Protein AF-A0A355AVS1-F1 (afdb_monomer)

Mean predicted aligned error: 3.05 Å

Nearest PDB structures (foldseek):
  1twz-assembly2_B  TM=4.446E-01  e=2.478E+00  Bacillus anthracis str. A2012
  4d9p-assembly2_B  TM=4.541E-01  e=4.414E+00  Bacillus anthracis str. A2012
  4nir-assembly2_B  TM=4.285E-01  e=3.882E+00  Bacillus anthracis

Foldseek 3Di:
DFEEEDWADDDDPVDPRHDHPVVRLVRLLVRLVVPGQEYEYAFADADPVQRFDGHPSNLVSNQDQHEHEYEYEPGEDEPPQWDDRHNYIYGYPNYDPD

Structure (mmCIF, N/CA/C/O backbone):
data_AF-A0A355AVS1-F1
#
_entry.id   AF-A0A355AVS1-F1
#
loop_
_atom_site.group_PDB
_atom_site.id
_atom_site.type_symbol
_atom_site.label_atom_id
_atom_site.label_alt_id
_atom_site.label_comp_id
_atom_site.label_asym_id
_atom_site.label_entity_id
_atom_site.label_seq_id
_atom_site.pdbx_PDB_ins_code
_atom_site.Cartn_x
_atom_site.Cartn_y
_atom_site.Cartn_z
_atom_site.occupancy
_atom_site.B_iso_or_equiv
_atom_site.auth_seq_id
_atom_site.auth_comp_id
_atom_site.auth_asym_id
_atom_site.auth_atom_id
_atom_site.pdbx_PDB_model_num
ATOM 1 N N . MET A 1 1 ? -18.440 0.905 6.736 1.00 85.88 1 MET A N 1
ATOM 2 C CA . MET A 1 1 ? -17.659 0.917 5.491 1.00 85.88 1 MET A CA 1
ATOM 3 C C . MET A 1 1 ? -16.937 2.247 5.360 1.00 85.88 1 MET A C 1
ATOM 5 O O . MET A 1 1 ? -17.546 3.244 4.985 1.00 85.88 1 MET A O 1
ATOM 9 N N . ALA A 1 2 ? -15.662 2.250 5.721 1.00 96.62 2 ALA A N 1
ATOM 10 C CA . ALA A 1 2 ? -14.705 3.333 5.608 1.00 96.62 2 ALA A CA 1
ATOM 11 C C . ALA A 1 2 ? -13.739 3.032 4.455 1.00 96.62 2 ALA A C 1
ATOM 13 O O . ALA A 1 2 ? -13.232 1.917 4.337 1.00 96.62 2 ALA A O 1
ATOM 14 N N . VAL A 1 3 ? -13.499 4.028 3.602 1.00 97.75 3 VAL A N 1
ATOM 15 C CA . VAL A 1 3 ? -12.591 3.913 2.455 1.00 97.75 3 VAL A CA 1
ATOM 16 C C . VAL A 1 3 ? -11.472 4.931 2.613 1.00 97.75 3 VAL A C 1
ATOM 18 O O . VAL A 1 3 ? -11.740 6.118 2.797 1.00 97.75 3 VAL A O 1
ATOM 21 N N . GLY A 1 4 ? -10.230 4.461 2.554 1.00 97.44 4 GLY A N 1
ATOM 22 C CA . GLY A 1 4 ? -9.017 5.272 2.615 1.00 97.44 4 GLY A CA 1
ATOM 23 C C . GLY A 1 4 ? -8.156 5.080 1.371 1.00 97.44 4 GLY A C 1
ATOM 24 O O . GLY A 1 4 ? -8.421 4.216 0.538 1.00 97.44 4 GLY A O 1
ATOM 25 N N . GLY A 1 5 ? -7.110 5.886 1.220 1.00 97.19 5 GLY A N 1
ATOM 26 C CA . GLY A 1 5 ? -6.175 5.693 0.120 1.00 97.19 5 GLY A CA 1
ATOM 27 C C . GLY A 1 5 ? -5.088 6.749 0.031 1.00 97.19 5 GLY A C 1
ATOM 28 O O . GLY A 1 5 ? -5.181 7.823 0.627 1.00 97.19 5 GLY A O 1
ATOM 29 N N . VAL A 1 6 ? -4.063 6.431 -0.752 1.00 97.81 6 VAL A N 1
ATOM 30 C CA . VAL A 1 6 ? -2.938 7.319 -1.051 1.00 97.81 6 VAL A CA 1
ATOM 31 C C . VAL A 1 6 ? -2.874 7.521 -2.556 1.00 97.81 6 VAL A C 1
ATOM 33 O O . VAL A 1 6 ? -2.847 6.567 -3.331 1.00 97.81 6 VAL A O 1
ATOM 36 N N . SER A 1 7 ? -2.855 8.785 -2.978 1.00 95.19 7 SER A N 1
ATOM 37 C CA . SER A 1 7 ? -2.698 9.141 -4.385 1.00 95.19 7 SER A CA 1
ATOM 38 C C . SER A 1 7 ? -1.230 9.162 -4.812 1.00 95.19 7 SER A C 1
ATOM 40 O O . SER A 1 7 ? -0.351 9.571 -4.047 1.00 95.19 7 SER A O 1
ATOM 42 N N . GLY A 1 8 ? -0.998 8.839 -6.083 1.00 95.31 8 GLY A N 1
ATOM 43 C CA . GLY A 1 8 ? 0.318 8.895 -6.710 1.00 95.31 8 GLY A CA 1
ATOM 44 C C . GLY A 1 8 ? 1.167 7.648 -6.479 1.00 95.31 8 GLY A C 1
ATOM 45 O O . GLY A 1 8 ? 0.681 6.627 -5.996 1.00 95.31 8 GLY A O 1
ATOM 46 N N . VAL A 1 9 ? 2.431 7.745 -6.880 1.00 96.75 9 VAL A N 1
ATOM 47 C CA . VAL A 1 9 ? 3.449 6.687 -6.787 1.00 96.75 9 VAL A CA 1
ATOM 48 C C . VAL A 1 9 ? 4.761 7.248 -6.262 1.00 96.75 9 VAL A C 1
ATOM 50 O O . VAL A 1 9 ? 4.948 8.468 -6.229 1.00 96.75 9 VAL A O 1
ATOM 53 N N . VAL A 1 10 ? 5.688 6.369 -5.899 1.00 97.50 10 VAL A N 1
ATOM 54 C CA . VAL A 1 10 ? 7.066 6.761 -5.605 1.00 97.50 10 VAL A CA 1
ATOM 55 C C . VAL A 1 10 ? 7.757 7.207 -6.896 1.00 97.50 10 VAL A C 1
ATOM 57 O O . VAL A 1 10 ? 7.627 6.577 -7.946 1.00 97.50 10 VAL A O 1
ATOM 60 N N . GLY A 1 11 ? 8.476 8.325 -6.838 1.00 96.88 11 GLY A N 1
ATOM 61 C CA . GLY A 1 11 ? 9.196 8.873 -7.980 1.00 96.88 11 GLY A CA 1
ATOM 62 C C . GLY A 1 11 ? 9.794 10.253 -7.713 1.00 96.88 11 GLY A C 1
ATOM 63 O O . GLY A 1 11 ? 10.127 10.616 -6.588 1.00 96.88 11 GLY A O 1
ATOM 64 N N . ASN A 1 12 ? 9.945 11.042 -8.772 1.00 97.25 12 ASN A N 1
ATOM 65 C CA . ASN A 1 12 ? 10.438 12.411 -8.693 1.00 97.25 12 ASN A CA 1
ATOM 66 C C . ASN A 1 12 ? 9.320 13.350 -8.190 1.00 97.25 12 ASN A C 1
ATOM 68 O O . ASN A 1 12 ? 8.357 13.559 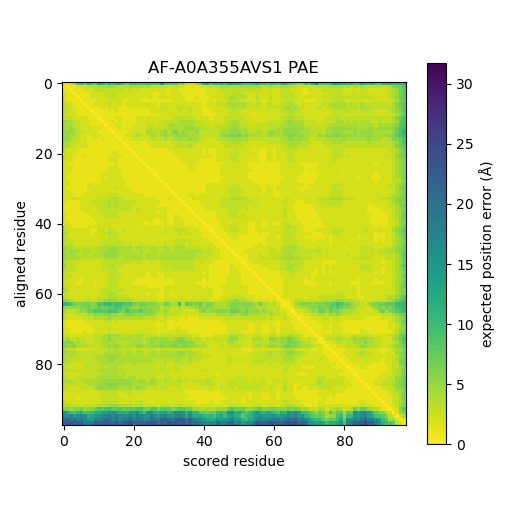-8.929 1.00 97.25 12 ASN A O 1
ATOM 72 N N . PRO A 1 13 ? 9.457 13.998 -7.017 1.00 96.31 13 PRO A N 1
ATOM 73 C CA . PRO A 1 13 ? 8.416 14.862 -6.447 1.00 96.31 13 PRO A CA 1
ATOM 74 C C . PRO A 1 13 ? 8.127 16.131 -7.269 1.00 96.31 13 PRO A C 1
ATOM 76 O O . PRO A 1 13 ? 7.152 16.830 -7.007 1.00 96.31 13 PRO A O 1
ATOM 79 N N . HIS A 1 14 ? 8.950 16.447 -8.272 1.00 96.94 14 HIS A N 1
ATOM 80 C CA . HIS A 1 14 ? 8.695 17.538 -9.214 1.00 96.94 14 HIS A CA 1
ATOM 81 C C . HIS A 1 14 ? 7.806 17.126 -10.401 1.00 96.94 14 HIS A C 1
ATOM 83 O O . HIS A 1 14 ? 7.465 17.973 -11.227 1.00 96.94 14 HIS A O 1
ATOM 89 N N . GLN A 1 15 ? 7.431 15.847 -10.511 1.00 96.19 15 GLN A N 1
ATOM 90 C CA . GLN A 1 15 ? 6.482 15.348 -11.504 1.00 96.19 15 GLN A CA 1
ATOM 91 C C . GLN A 1 15 ? 5.089 15.163 -10.892 1.00 96.19 15 GLN A C 1
ATOM 93 O O . GLN A 1 15 ? 4.935 14.794 -9.729 1.00 96.19 15 GLN A O 1
ATOM 98 N N . ASN A 1 16 ? 4.051 15.385 -11.701 1.00 94.94 16 ASN A N 1
ATOM 99 C CA . ASN A 1 16 ? 2.668 15.212 -11.260 1.00 94.94 16 ASN A CA 1
ATOM 100 C C . ASN A 1 16 ? 2.421 13.783 -10.752 1.00 94.94 16 ASN A C 1
ATOM 102 O O . ASN A 1 16 ? 2.802 12.816 -11.408 1.00 94.94 16 ASN A O 1
ATOM 106 N N . GLN A 1 17 ? 1.712 13.665 -9.623 1.00 94.12 17 GLN A N 1
ATOM 107 C CA . GLN A 1 17 ? 1.330 12.383 -9.010 1.00 94.12 17 GLN A CA 1
ATOM 108 C C . GLN A 1 17 ? 2.519 11.482 -8.624 1.00 94.12 17 GLN A C 1
ATOM 110 O O . GLN A 1 17 ? 2.348 10.274 -8.466 1.00 94.12 17 GLN A O 1
ATOM 115 N N . GLN A 1 18 ? 3.707 12.059 -8.438 1.00 97.50 18 GLN A N 1
ATOM 116 C CA . GLN A 1 18 ? 4.861 11.375 -7.866 1.00 97.50 18 GLN A CA 1
ATOM 117 C C . GLN A 1 18 ? 5.212 11.999 -6.517 1.00 97.50 18 GLN A C 1
ATOM 119 O O . GLN A 1 18 ? 5.093 13.208 -6.318 1.00 97.50 18 GLN A O 1
ATOM 124 N N . ARG A 1 19 ? 5.612 11.156 -5.574 1.00 97.50 19 ARG A N 1
ATOM 125 C CA . ARG A 1 19 ? 6.048 11.532 -4.229 1.00 97.50 19 ARG A CA 1
ATOM 126 C C . ARG A 1 19 ? 7.442 10.979 -3.987 1.00 97.50 19 ARG A C 1
ATOM 128 O O . ARG A 1 19 ? 7.840 10.011 -4.634 1.00 97.50 19 ARG A O 1
ATOM 135 N N . THR A 1 20 ? 8.154 11.553 -3.022 1.00 98.12 20 THR A N 1
ATOM 136 C CA . THR A 1 20 ? 9.302 10.838 -2.460 1.00 98.12 20 THR A CA 1
ATOM 137 C C . THR A 1 20 ? 8.816 9.535 -1.821 1.00 98.12 20 THR A C 1
ATOM 139 O O . THR A 1 20 ? 7.657 9.429 -1.414 1.00 98.12 20 THR A O 1
ATOM 142 N N . GLU A 1 21 ? 9.695 8.544 -1.736 1.00 97.56 21 GLU A N 1
ATOM 143 C CA . GLU A 1 21 ? 9.406 7.274 -1.065 1.00 97.56 21 GLU A CA 1
ATOM 144 C C . GLU A 1 21 ? 8.949 7.494 0.381 1.00 97.56 21 GLU A C 1
ATOM 146 O O . GLU A 1 21 ? 7.871 7.046 0.764 1.00 97.56 21 GLU A O 1
ATOM 151 N N . ALA A 1 22 ? 9.694 8.304 1.138 1.00 98.12 22 ALA A N 1
ATOM 152 C CA . ALA A 1 22 ? 9.359 8.650 2.516 1.00 98.12 22 ALA A CA 1
ATOM 153 C C . ALA A 1 22 ? 7.958 9.279 2.652 1.00 98.12 22 ALA A C 1
ATOM 155 O O . ALA A 1 22 ? 7.180 8.871 3.514 1.00 98.12 22 ALA A O 1
ATOM 156 N N . ASP A 1 23 ? 7.599 10.232 1.783 1.00 98.19 23 ASP A N 1
ATOM 157 C CA . ASP A 1 23 ? 6.279 10.878 1.826 1.00 98.19 23 ASP A CA 1
ATOM 158 C C . ASP A 1 23 ? 5.143 9.934 1.410 1.00 98.19 23 ASP A C 1
ATOM 160 O O . ASP A 1 23 ? 4.000 10.089 1.856 1.00 98.19 23 ASP A O 1
ATOM 164 N N . PHE A 1 24 ? 5.421 8.985 0.513 1.00 98.25 24 PHE A N 1
ATOM 165 C CA . PHE A 1 24 ? 4.451 7.975 0.105 1.00 98.25 24 PHE A CA 1
ATOM 166 C C . PHE A 1 24 ? 4.197 6.980 1.239 1.00 98.25 24 PHE A C 1
ATOM 168 O O . PHE A 1 24 ? 3.043 6.804 1.632 1.00 98.25 24 PHE A O 1
ATOM 175 N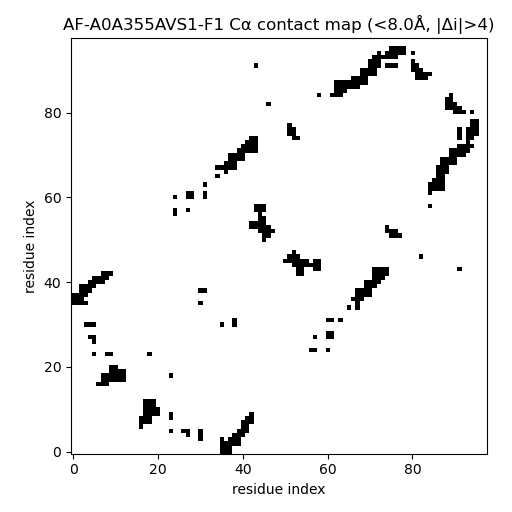 N . LEU A 1 25 ? 5.253 6.398 1.814 1.00 98.12 25 LEU A N 1
ATOM 176 C CA . LEU A 1 25 ? 5.158 5.418 2.898 1.00 98.12 25 LEU A CA 1
ATOM 177 C C . LEU A 1 25 ? 4.510 6.019 4.149 1.00 98.12 25 LEU A C 1
ATOM 179 O O . LEU A 1 25 ? 3.560 5.445 4.676 1.00 98.12 25 LEU A O 1
ATOM 183 N N . ALA A 1 26 ? 4.891 7.239 4.544 1.00 98.19 26 ALA A N 1
ATOM 184 C CA . ALA A 1 26 ? 4.252 7.932 5.665 1.00 98.19 26 ALA A CA 1
ATOM 185 C C . ALA A 1 26 ? 2.742 8.156 5.443 1.00 98.19 26 ALA A C 1
ATOM 187 O O . ALA A 1 26 ? 1.946 8.127 6.385 1.00 98.19 26 ALA A O 1
ATOM 188 N N . ALA A 1 27 ? 2.313 8.375 4.194 1.00 98.12 27 ALA A N 1
ATOM 189 C CA . ALA A 1 27 ? 0.895 8.475 3.866 1.00 98.12 27 ALA A CA 1
ATOM 190 C C . ALA A 1 27 ? 0.188 7.110 3.923 1.00 98.12 27 ALA A C 1
ATOM 192 O O . ALA A 1 27 ? -0.949 7.052 4.396 1.00 98.12 27 ALA A O 1
ATOM 193 N N . VAL A 1 28 ? 0.845 6.032 3.478 1.00 97.81 28 VAL A N 1
ATOM 194 C CA . VAL A 1 28 ? 0.318 4.658 3.562 1.00 97.81 28 VAL A CA 1
ATOM 195 C C . VAL A 1 28 ? 0.123 4.265 5.022 1.00 97.81 28 VAL A C 1
ATOM 197 O O . VAL A 1 28 ? -0.977 3.868 5.395 1.00 97.81 28 VAL A O 1
ATOM 200 N N . GLU A 1 29 ? 1.131 4.475 5.866 1.00 97.31 29 GLU A N 1
ATOM 201 C CA . GLU A 1 29 ? 1.072 4.203 7.307 1.00 97.31 29 GLU A CA 1
ATOM 202 C C . GLU A 1 29 ? -0.040 4.997 7.991 1.00 97.31 29 GLU A C 1
ATOM 204 O O . GLU A 1 29 ? -0.790 4.461 8.806 1.00 97.31 29 GLU A O 1
ATOM 209 N N . LYS A 1 30 ? -0.211 6.271 7.624 1.00 97.25 30 LYS A N 1
ATOM 210 C CA . LYS A 1 30 ? -1.290 7.106 8.160 1.00 97.25 30 LYS A CA 1
ATOM 211 C C . LYS A 1 30 ? -2.677 6.581 7.783 1.00 97.25 30 LYS A C 1
ATOM 213 O O . LYS A 1 30 ? -3.585 6.637 8.610 1.00 97.25 30 LYS A O 1
ATOM 218 N N . VAL A 1 31 ? -2.857 6.098 6.552 1.00 96.88 31 VAL A N 1
ATOM 219 C CA . VAL A 1 31 ? -4.112 5.464 6.121 1.00 96.88 31 VAL A CA 1
ATOM 220 C C . VAL A 1 31 ? -4.312 4.142 6.856 1.00 96.88 31 VAL A C 1
ATOM 222 O O . VAL A 1 31 ? -5.396 3.913 7.384 1.00 96.88 31 VAL A O 1
ATOM 225 N N . ALA A 1 32 ? -3.273 3.315 6.963 1.00 95.19 32 ALA A N 1
ATOM 226 C CA . ALA A 1 32 ? -3.337 2.044 7.670 1.00 95.19 32 ALA A CA 1
ATOM 227 C C . ALA A 1 32 ? -3.692 2.231 9.157 1.00 95.19 32 ALA A C 1
ATOM 229 O O . ALA A 1 32 ? -4.523 1.498 9.685 1.00 95.19 32 ALA A O 1
ATOM 230 N N . ALA A 1 33 ? -3.149 3.254 9.820 1.00 95.56 33 ALA A N 1
ATOM 231 C CA . ALA A 1 33 ? -3.451 3.575 11.215 1.00 95.56 33 ALA A CA 1
ATOM 232 C C . ALA A 1 33 ? -4.905 4.028 11.447 1.00 95.56 33 ALA A C 1
ATOM 234 O O . ALA A 1 33 ? -5.405 3.940 12.567 1.00 95.56 33 ALA A O 1
ATOM 235 N N . TRP A 1 34 ? -5.595 4.506 10.405 1.00 95.81 34 TRP A N 1
ATOM 236 C CA . TRP A 1 34 ? -7.016 4.860 10.471 1.00 95.81 34 TRP A CA 1
ATOM 237 C C . TRP A 1 34 ? -7.952 3.641 10.374 1.00 95.81 34 TRP A C 1
ATOM 239 O O . TRP A 1 34 ? -9.144 3.771 10.644 1.00 95.81 34 TRP A O 1
ATOM 249 N N . GLN A 1 35 ? -7.415 2.463 10.045 1.00 96.00 35 GLN A N 1
ATOM 250 C CA . GLN A 1 35 ? -8.139 1.189 9.971 1.00 96.00 35 GLN A CA 1
ATOM 251 C C . GLN A 1 35 ? -9.345 1.189 9.007 1.00 96.00 35 GLN A C 1
ATOM 253 O O . GLN A 1 35 ? -10.467 0.882 9.415 1.00 96.00 35 GLN A O 1
ATOM 258 N N . PRO A 1 36 ? -9.168 1.556 7.723 1.00 97.19 36 PRO A N 1
ATOM 259 C CA . PRO A 1 36 ? -10.249 1.484 6.747 1.00 97.19 36 PRO A CA 1
ATOM 260 C C . PRO A 1 36 ? -10.628 0.035 6.413 1.00 97.19 36 PRO A C 1
ATOM 262 O O . PRO A 1 36 ? -9.770 -0.844 6.330 1.00 97.19 36 PRO A O 1
ATOM 265 N N . ASP A 1 37 ? -11.903 -0.181 6.083 1.00 97.56 37 ASP A N 1
ATOM 266 C CA . ASP A 1 37 ? -12.378 -1.459 5.534 1.00 97.56 37 ASP A CA 1
ATOM 267 C C . ASP A 1 37 ? -11.773 -1.723 4.134 1.00 97.56 37 ASP A C 1
ATOM 269 O O . ASP A 1 37 ? -11.547 -2.868 3.738 1.00 97.56 37 ASP A O 1
ATOM 273 N N . LEU A 1 38 ? -11.510 -0.650 3.372 1.00 97.56 38 LEU A N 1
ATOM 274 C CA . LEU A 1 38 ? -10.932 -0.683 2.026 1.00 97.56 38 LEU A CA 1
ATOM 275 C C . LEU A 1 38 ? -9.891 0.432 1.844 1.00 97.56 38 LEU A C 1
ATOM 277 O O . LEU A 1 38 ? -10.211 1.612 2.000 1.00 97.56 38 LEU A O 1
ATOM 281 N N . SER A 1 39 ? -8.678 0.076 1.429 1.00 97.50 39 SER A N 1
ATOM 282 C CA . SER A 1 39 ? -7.623 1.014 1.031 1.00 97.50 39 SER A CA 1
ATOM 283 C C . SER A 1 39 ? -7.400 0.993 -0.480 1.00 97.50 39 SER A C 1
ATOM 285 O O . SER A 1 39 ? -7.297 -0.071 -1.084 1.00 97.50 39 SER A O 1
ATOM 287 N N . LEU A 1 40 ? -7.289 2.166 -1.101 1.00 98.00 40 LEU A N 1
ATOM 288 C CA . LEU A 1 40 ? -6.970 2.317 -2.522 1.00 98.00 40 LEU A CA 1
ATOM 289 C C . LEU A 1 40 ? -5.574 2.916 -2.692 1.00 98.00 40 LEU A C 1
ATOM 291 O O . LEU A 1 40 ? -5.324 4.049 -2.273 1.00 98.00 40 LEU A O 1
ATOM 295 N N . LEU A 1 41 ? -4.682 2.178 -3.344 1.00 97.69 41 LEU A N 1
ATOM 296 C CA . LEU A 1 41 ? -3.336 2.628 -3.690 1.00 97.69 41 LEU A CA 1
ATOM 297 C C . LEU A 1 41 ? -3.131 2.543 -5.203 1.00 97.69 41 LEU A C 1
ATOM 299 O O . LEU A 1 41 ? -3.774 1.750 -5.883 1.00 97.69 41 LEU A O 1
ATOM 303 N N . HIS A 1 42 ? -2.222 3.343 -5.759 1.00 96.12 42 HIS A N 1
ATOM 304 C CA . HIS A 1 42 ? -1.780 3.110 -7.136 1.00 96.12 42 HIS A CA 1
ATOM 305 C C . HIS A 1 42 ? -0.639 2.090 -7.168 1.00 96.12 42 HIS A C 1
ATOM 307 O O . HIS A 1 42 ? -0.764 1.060 -7.821 1.00 96.12 42 HIS A O 1
ATOM 313 N N . GLN A 1 43 ? 0.439 2.356 -6.429 1.00 95.12 43 GLN A N 1
ATOM 314 C CA . GLN A 1 43 ? 1.561 1.443 -6.195 1.00 95.12 43 GLN A CA 1
ATOM 315 C C . GLN A 1 43 ? 1.287 0.591 -4.954 1.00 95.12 43 GLN A C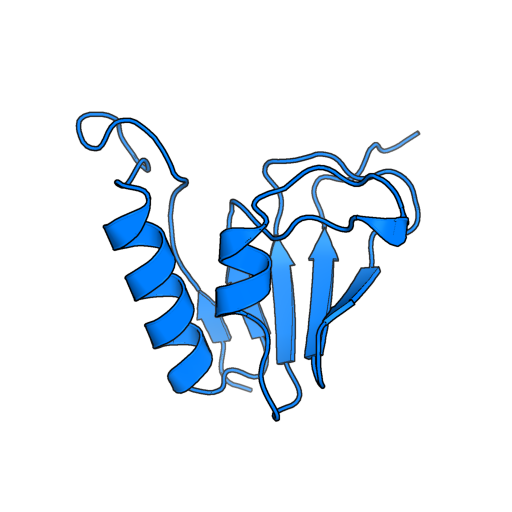 1
ATOM 317 O O . GLN A 1 43 ? 0.840 1.119 -3.939 1.00 95.12 43 GLN A O 1
ATOM 322 N N . GLY A 1 44 ? 1.533 -0.716 -5.041 1.00 95.88 44 GLY A N 1
ATOM 323 C CA . GLY A 1 44 ? 1.268 -1.655 -3.951 1.00 95.88 44 GLY A CA 1
ATOM 324 C C . GLY A 1 44 ? 2.446 -2.571 -3.620 1.00 95.88 44 GLY A C 1
ATOM 325 O O . GLY A 1 44 ? 3.547 -2.381 -4.146 1.00 95.88 44 GLY A O 1
ATOM 326 N N . PRO A 1 45 ? 2.215 -3.554 -2.737 1.00 96.81 45 PRO A N 1
ATOM 327 C CA . PRO A 1 45 ? 3.267 -4.368 -2.145 1.00 96.81 45 PRO A CA 1
ATOM 328 C C . PRO A 1 45 ? 3.873 -5.370 -3.131 1.00 96.81 45 PRO A C 1
ATOM 330 O O . PRO A 1 45 ? 3.270 -5.693 -4.153 1.00 96.81 45 PRO A O 1
ATOM 333 N N . THR A 1 46 ? 5.043 -5.908 -2.800 1.00 96.50 46 THR A N 1
ATOM 334 C CA . THR A 1 46 ? 5.618 -7.107 -3.441 1.00 96.50 46 THR A CA 1
ATOM 335 C C . THR A 1 46 ? 4.986 -8.390 -2.875 1.00 96.50 46 THR A C 1
ATOM 337 O O . THR A 1 46 ? 4.750 -8.469 -1.672 1.00 96.50 46 THR A O 1
ATOM 340 N N . ASP A 1 47 ? 4.762 -9.419 -3.708 1.00 95.69 47 ASP A N 1
ATOM 341 C CA . ASP A 1 47 ? 4.535 -10.809 -3.255 1.00 95.69 47 ASP A CA 1
ATOM 342 C C . ASP A 1 47 ? 5.768 -11.650 -3.603 1.00 95.69 47 ASP A C 1
ATOM 344 O O . ASP A 1 47 ? 5.912 -12.154 -4.722 1.00 95.69 47 ASP A O 1
ATOM 348 N N . GLU A 1 48 ? 6.676 -11.804 -2.639 1.00 92.06 48 GLU A N 1
ATOM 349 C CA . GLU A 1 48 ? 7.921 -12.552 -2.836 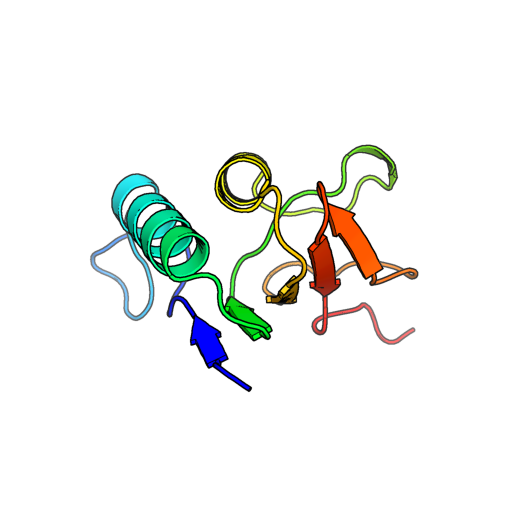1.00 92.06 48 GLU A CA 1
ATOM 350 C C . GLU A 1 48 ? 7.675 -14.035 -3.131 1.00 92.06 48 GLU A C 1
ATOM 352 O O . GLU A 1 48 ? 8.392 -14.636 -3.932 1.00 92.06 48 GLU A O 1
ATOM 357 N N . LYS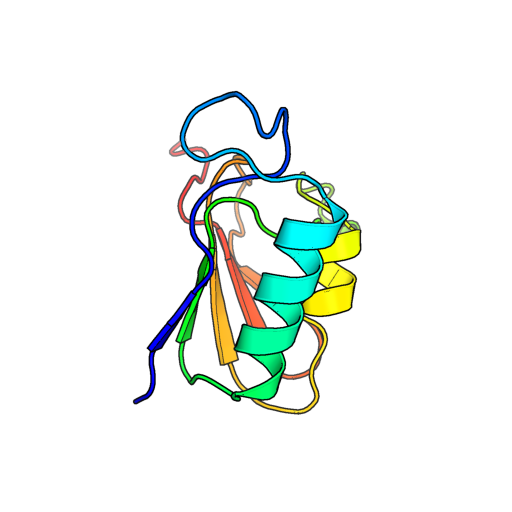 A 1 49 ? 6.631 -14.634 -2.540 1.00 92.62 49 LYS A N 1
ATOM 358 C CA . LYS A 1 49 ? 6.339 -16.069 -2.696 1.00 92.62 49 LYS A CA 1
ATOM 359 C C . LYS A 1 49 ? 5.944 -16.409 -4.126 1.00 92.62 49 LYS A C 1
ATOM 361 O O . LYS A 1 49 ? 6.191 -17.526 -4.578 1.00 92.62 49 LYS A O 1
ATOM 366 N N . ARG A 1 50 ? 5.308 -15.466 -4.821 1.00 93.44 50 ARG A N 1
ATOM 367 C CA . ARG A 1 50 ? 4.850 -15.618 -6.211 1.00 93.44 50 ARG A CA 1
ATOM 368 C C . ARG A 1 50 ? 5.692 -14.834 -7.211 1.00 93.44 50 ARG A C 1
ATOM 370 O O . ARG A 1 50 ? 5.355 -14.815 -8.391 1.00 93.44 50 ARG A O 1
ATOM 377 N N . ALA A 1 51 ? 6.772 -14.200 -6.754 1.00 94.06 51 ALA A N 1
ATOM 378 C CA . ALA A 1 51 ? 7.589 -13.291 -7.551 1.00 94.06 51 ALA A CA 1
ATOM 379 C C . ALA A 1 51 ? 6.764 -12.183 -8.240 1.00 94.06 51 ALA A C 1
ATOM 381 O O . ALA A 1 51 ? 7.086 -11.751 -9.352 1.00 94.06 51 ALA A O 1
ATOM 382 N N . HIS A 1 52 ? 5.691 -11.709 -7.597 1.00 95.44 52 HIS A N 1
ATOM 383 C CA . HIS A 1 52 ? 4.936 -10.579 -8.120 1.00 95.44 52 HIS A CA 1
ATOM 384 C C . HIS A 1 52 ? 5.586 -9.263 -7.713 1.00 95.44 52 HIS A C 1
ATOM 386 O O . HIS A 1 52 ? 5.846 -9.005 -6.539 1.00 95.44 52 HIS A O 1
ATOM 392 N N . ARG A 1 53 ? 5.824 -8.411 -8.712 1.00 95.25 53 ARG A N 1
ATOM 393 C CA . ARG A 1 53 ? 6.511 -7.129 -8.537 1.00 95.25 53 ARG A CA 1
ATOM 394 C C . ARG A 1 53 ? 5.668 -6.138 -7.747 1.00 95.25 53 ARG A C 1
ATOM 396 O O . ARG A 1 53 ? 4.470 -6.004 -7.988 1.00 95.25 53 ARG A O 1
ATOM 403 N N . GLY A 1 54 ? 6.328 -5.348 -6.926 1.00 95.44 54 GLY A N 1
ATOM 404 C CA . GLY A 1 54 ? 5.748 -4.225 -6.217 1.00 95.44 54 GLY A CA 1
ATOM 405 C C . GLY A 1 54 ? 6.839 -3.534 -5.426 1.00 95.44 54 GLY A C 1
ATOM 406 O O . GLY A 1 54 ? 8.009 -3.574 -5.813 1.00 95.44 54 GLY A O 1
ATOM 407 N N . ASP A 1 55 ? 6.435 -2.930 -4.324 1.00 96.75 55 ASP A N 1
ATOM 408 C CA . ASP A 1 55 ? 7.329 -2.281 -3.384 1.00 96.75 55 ASP A CA 1
ATOM 409 C C . ASP A 1 55 ? 7.348 -3.070 -2.056 1.00 96.75 55 ASP A C 1
ATOM 411 O O . ASP A 1 55 ? 6.291 -3.265 -1.446 1.00 96.75 55 ASP A O 1
ATOM 415 N N . PRO A 1 56 ? 8.505 -3.599 -1.613 1.00 96.31 56 PRO A N 1
ATOM 416 C CA . PRO A 1 56 ? 8.592 -4.328 -0.350 1.00 96.31 56 PRO A CA 1
ATOM 417 C C . PRO A 1 56 ? 8.286 -3.442 0.867 1.00 96.31 56 PRO A C 1
ATOM 419 O O . PRO A 1 56 ? 7.692 -3.935 1.825 1.00 96.31 56 PRO A O 1
ATOM 422 N N . ASP A 1 57 ? 8.590 -2.146 0.824 1.00 97.19 57 ASP A N 1
ATOM 423 C CA . ASP A 1 57 ? 8.351 -1.244 1.952 1.00 97.19 57 ASP A CA 1
ATOM 424 C C . ASP A 1 57 ? 6.862 -0.914 2.083 1.00 97.19 57 ASP A C 1
ATOM 426 O O . ASP A 1 57 ? 6.332 -0.844 3.191 1.00 97.19 57 ASP A O 1
ATOM 430 N N . VAL A 1 58 ? 6.130 -0.871 0.965 1.00 97.00 58 VAL A N 1
ATOM 431 C CA . VAL A 1 58 ? 4.657 -0.819 0.996 1.00 97.00 58 VAL A CA 1
ATOM 432 C C . VAL A 1 58 ? 4.069 -2.070 1.648 1.00 97.00 58 VAL A C 1
ATOM 434 O O . VAL A 1 58 ? 3.063 -1.971 2.348 1.00 97.00 58 VAL A O 1
ATOM 437 N N . ALA A 1 59 ? 4.679 -3.246 1.458 1.00 95.62 59 ALA A N 1
ATOM 438 C CA . ALA A 1 59 ? 4.241 -4.450 2.160 1.00 95.62 59 ALA A CA 1
ATOM 439 C C . ALA A 1 59 ? 4.415 -4.287 3.672 1.00 95.62 59 ALA A C 1
ATOM 441 O O . ALA A 1 59 ? 3.482 -4.571 4.416 1.00 95.62 59 ALA A O 1
ATOM 442 N N . ILE A 1 60 ? 5.558 -3.765 4.119 1.00 95.00 60 ILE A N 1
ATOM 443 C CA . ILE A 1 60 ? 5.833 -3.513 5.539 1.00 95.00 60 ILE A CA 1
ATOM 444 C C . ILE A 1 60 ? 4.820 -2.517 6.123 1.00 95.00 60 ILE A C 1
ATOM 446 O O . ILE A 1 60 ? 4.213 -2.815 7.150 1.00 95.00 60 ILE A O 1
ATOM 450 N N . SER A 1 61 ? 4.569 -1.387 5.455 1.00 95.50 61 SER A N 1
ATOM 451 C CA . SER A 1 61 ? 3.624 -0.358 5.924 1.00 95.50 61 SER A CA 1
ATOM 452 C C . SER A 1 61 ? 2.159 -0.820 5.963 1.00 95.50 61 SER A C 1
ATOM 454 O O . SER A 1 61 ? 1.347 -0.212 6.659 1.00 95.50 61 SER A O 1
ATOM 456 N N . LEU A 1 62 ? 1.800 -1.869 5.213 1.00 94.50 62 LEU A N 1
ATOM 457 C CA . LEU A 1 62 ? 0.445 -2.433 5.165 1.00 94.50 62 LEU A CA 1
ATOM 458 C C . LEU A 1 62 ? 0.240 -3.648 6.079 1.00 94.50 62 LEU A C 1
ATOM 460 O O . LEU A 1 62 ? -0.895 -4.105 6.212 1.00 94.50 62 LEU A O 1
ATOM 464 N N . VAL A 1 63 ? 1.290 -4.204 6.693 1.00 91.50 63 VAL A N 1
ATOM 465 C CA . VAL A 1 63 ? 1.122 -5.302 7.656 1.00 91.50 63 VAL A CA 1
ATOM 466 C C . VAL A 1 63 ? 0.455 -4.758 8.916 1.00 91.50 63 VAL A C 1
ATOM 468 O O . VAL A 1 63 ? 1.044 -3.990 9.673 1.00 91.50 63 VAL A O 1
ATOM 471 N N . THR A 1 64 ? -0.782 -5.188 9.148 1.00 81.69 64 THR A N 1
ATOM 472 C CA . THR A 1 64 ? -1.603 -4.762 10.285 1.00 81.69 64 THR A CA 1
ATOM 473 C C . THR A 1 64 ? -2.257 -5.961 10.978 1.00 81.69 64 THR A C 1
ATOM 475 O O . THR A 1 64 ? -2.274 -7.085 10.460 1.00 81.69 64 THR A O 1
ATOM 478 N N . ASP A 1 65 ? -2.787 -5.722 12.177 1.00 89.12 65 ASP A N 1
ATOM 479 C CA . ASP A 1 65 ? -3.524 -6.679 13.008 1.00 89.12 65 ASP A CA 1
ATOM 480 C C . ASP A 1 65 ? -5.053 -6.588 12.846 1.00 89.12 65 ASP A C 1
ATOM 482 O O . ASP A 1 65 ? -5.786 -7.293 13.539 1.00 89.12 65 ASP A O 1
ATOM 486 N N . TYR A 1 66 ? -5.537 -5.766 11.909 1.00 90.06 66 TYR A N 1
ATOM 487 C CA . TYR A 1 66 ? -6.954 -5.630 11.577 1.00 90.06 66 TYR A CA 1
ATOM 488 C C . TYR A 1 66 ? -7.253 -6.115 10.155 1.00 90.06 66 TYR A C 1
ATOM 490 O O . TYR A 1 66 ? -6.371 -6.201 9.297 1.00 90.06 66 TYR A O 1
ATOM 498 N N . GLU A 1 67 ? -8.521 -6.436 9.909 1.00 94.56 67 GLU A N 1
ATOM 499 C CA . GLU A 1 67 ? -8.999 -6.892 8.606 1.00 94.56 67 GLU A CA 1
ATOM 500 C C . GLU A 1 67 ? -9.269 -5.698 7.681 1.00 94.56 67 GLU A C 1
ATOM 502 O O . GLU A 1 67 ? -10.085 -4.827 7.978 1.00 94.56 67 GLU A O 1
ATOM 507 N N . SER A 1 68 ? -8.589 -5.668 6.539 1.00 95.88 68 SER A N 1
ATOM 508 C CA . SER A 1 68 ? -8.763 -4.681 5.476 1.00 95.88 68 SER A CA 1
ATOM 509 C C . SER A 1 68 ? -8.541 -5.327 4.117 1.00 95.88 68 SER A C 1
ATOM 511 O O . SER A 1 68 ? -7.810 -6.316 3.986 1.00 95.88 68 SER A O 1
ATOM 513 N N . LEU A 1 69 ? -9.122 -4.729 3.081 1.00 97.88 69 LEU A N 1
ATOM 514 C CA . LEU A 1 69 ? -8.751 -5.000 1.699 1.00 97.88 69 LEU A CA 1
ATOM 515 C C . LEU A 1 69 ? -7.984 -3.806 1.133 1.00 97.88 69 LEU A C 1
ATOM 517 O O . LEU A 1 69 ? -8.509 -2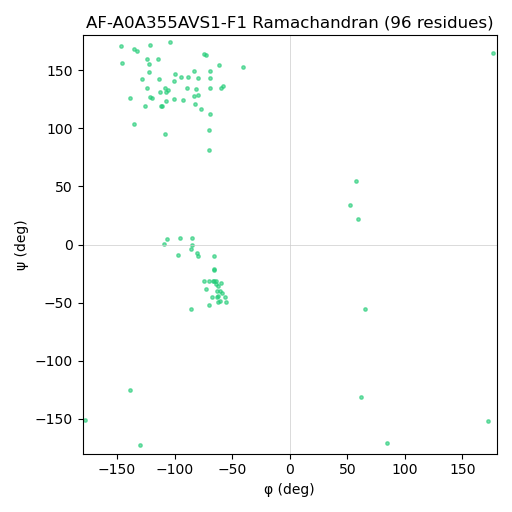.701 1.071 1.00 97.88 69 LEU A O 1
ATOM 521 N N . THR A 1 70 ? -6.769 -4.020 0.640 1.00 97.88 70 THR A N 1
ATOM 522 C CA . THR A 1 70 ? -6.059 -3.020 -0.167 1.00 97.88 70 THR A CA 1
ATOM 523 C C . THR A 1 70 ? -6.168 -3.365 -1.645 1.00 97.88 70 THR A C 1
ATOM 525 O O . THR A 1 70 ? -5.785 -4.454 -2.060 1.00 97.88 70 THR A O 1
ATOM 528 N N . VAL A 1 71 ? -6.647 -2.435 -2.465 1.00 98.06 71 VAL A N 1
ATOM 529 C CA . VAL A 1 71 ? -6.698 -2.571 -3.924 1.00 98.06 71 VAL A CA 1
ATOM 530 C C . VAL A 1 71 ? -5.640 -1.676 -4.553 1.00 98.0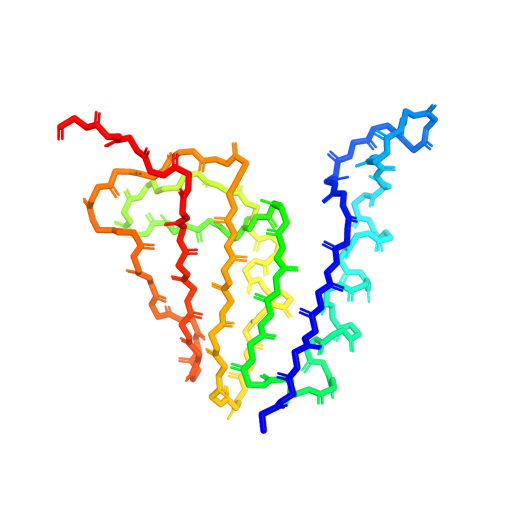6 71 VAL A C 1
ATOM 532 O O . VAL A 1 71 ? -5.550 -0.494 -4.217 1.00 98.06 71 VAL A O 1
ATOM 535 N N . PHE A 1 72 ? -4.845 -2.232 -5.468 1.00 97.25 72 PHE A N 1
ATOM 536 C CA . PHE A 1 72 ? -3.746 -1.510 -6.108 1.00 97.25 72 PHE A CA 1
ATOM 537 C C . PHE A 1 72 ? -3.499 -1.915 -7.565 1.00 97.25 72 PHE A C 1
ATOM 539 O O . PHE A 1 72 ? -4.067 -2.882 -8.070 1.00 97.25 72 PHE A O 1
ATOM 546 N N . GLY A 1 73 ? -2.647 -1.157 -8.254 1.00 93.75 73 GLY A N 1
ATOM 547 C CA . GLY A 1 73 ? -2.215 -1.431 -9.623 1.00 93.75 73 GLY A CA 1
ATOM 548 C C . GLY A 1 73 ? -0.720 -1.176 -9.794 1.00 93.75 73 GLY A C 1
ATOM 549 O O . GLY A 1 73 ? 0.087 -1.723 -9.048 1.00 93.75 73 GLY A O 1
ATOM 550 N N . HIS A 1 74 ? -0.363 -0.336 -10.773 1.00 93.25 74 HIS A N 1
ATOM 551 C CA . HIS A 1 74 ? 1.006 0.043 -11.160 1.00 93.25 74 HIS A CA 1
ATOM 552 C C . HIS A 1 74 ? 1.864 -1.099 -11.721 1.00 93.25 74 HIS A C 1
ATOM 554 O O . HIS A 1 74 ? 2.363 -1.017 -12.844 1.00 93.25 74 HIS A O 1
ATOM 560 N N . THR A 1 75 ? 2.002 -2.185 -10.971 1.00 91.81 75 THR A N 1
ATOM 561 C CA . THR A 1 75 ? 2.620 -3.426 -11.413 1.00 91.81 75 THR A CA 1
ATOM 562 C C . THR A 1 75 ? 1.547 -4.381 -11.915 1.00 91.81 75 THR A C 1
ATOM 564 O O . THR A 1 75 ? 0.430 -4.419 -11.403 1.00 91.81 75 THR A O 1
ATOM 567 N N . ARG A 1 76 ? 1.875 -5.156 -12.950 1.00 90.62 76 ARG A N 1
ATOM 568 C CA . ARG A 1 76 ? 0.999 -6.228 -13.423 1.00 90.62 76 ARG A CA 1
ATOM 569 C C . ARG A 1 76 ? 1.381 -7.526 -12.741 1.00 90.62 76 ARG A C 1
ATOM 571 O O . ARG A 1 76 ? 2.553 -7.909 -12.761 1.00 90.62 76 ARG A O 1
ATOM 578 N N . TRP A 1 77 ? 0.398 -8.138 -12.095 1.00 93.81 77 TRP A N 1
ATOM 579 C CA . TRP A 1 77 ? 0.522 -9.445 -11.468 1.00 93.81 77 TRP A CA 1
ATOM 580 C C . TRP A 1 77 ? -0.088 -10.506 -12.380 1.00 93.81 77 TRP A C 1
ATOM 582 O O . TRP A 1 77 ? -1.146 -10.290 -12.982 1.00 93.81 77 TRP A O 1
ATOM 592 N N . HIS A 1 78 ? 0.556 -11.669 -12.450 1.00 92.69 78 HIS A N 1
ATOM 593 C CA . HIS A 1 78 ? -0.082 -12.853 -13.010 1.00 92.69 78 HIS A CA 1
ATOM 594 C C . HIS A 1 78 ? -1.111 -13.403 -12.018 1.00 92.69 78 HIS A C 1
ATOM 596 O O . HIS A 1 78 ? -1.126 -13.048 -10.838 1.00 92.69 78 HIS A O 1
ATOM 602 N N . TRP A 1 79 ? -2.007 -14.263 -12.499 1.00 91.25 79 TRP A N 1
ATOM 603 C CA . TRP A 1 79 ? -2.924 -14.963 -11.607 1.00 91.25 79 TRP A CA 1
ATOM 604 C C . TRP A 1 79 ? -2.134 -15.807 -10.582 1.00 91.25 79 TRP A C 1
ATOM 606 O O . TRP A 1 79 ? -1.233 -16.548 -10.986 1.00 91.25 79 TRP A O 1
ATOM 616 N N . PRO A 1 80 ? -2.480 -15.775 -9.278 1.00 92.19 80 PRO A N 1
ATOM 617 C CA . PRO A 1 80 ? -3.606 -15.070 -8.658 1.00 92.19 80 PRO A CA 1
ATOM 618 C C . PRO A 1 80 ? -3.296 -13.627 -8.247 1.00 92.19 80 PRO A C 1
ATOM 620 O O . PRO A 1 80 ? -2.232 -13.325 -7.724 1.00 92.19 80 PRO A O 1
ATOM 623 N N . TRP A 1 81 ? -4.284 -12.743 -8.376 1.00 94.69 81 TRP A N 1
ATOM 624 C CA . TRP A 1 81 ? -4.112 -11.318 -8.064 1.00 94.69 81 TRP A CA 1
ATOM 625 C C . TRP A 1 81 ? -4.312 -10.948 -6.591 1.00 94.69 81 TRP A C 1
ATOM 627 O O . TRP A 1 81 ? -4.194 -9.778 -6.239 1.00 94.69 81 TRP A O 1
ATOM 637 N N . LEU A 1 82 ? -4.631 -11.928 -5.744 1.00 96.00 82 LEU A N 1
ATOM 638 C CA . LEU A 1 82 ? -4.931 -11.749 -4.328 1.00 96.00 82 LEU A CA 1
ATOM 639 C C . LEU A 1 82 ? -3.835 -12.390 -3.468 1.00 96.00 82 LEU A C 1
ATOM 641 O O . LEU A 1 82 ? -3.486 -13.558 -3.663 1.00 96.00 82 LEU A O 1
ATOM 645 N N . MET A 1 83 ? -3.344 -11.643 -2.484 1.00 95.69 83 MET A N 1
ATOM 646 C CA . MET A 1 83 ? -2.385 -12.089 -1.473 1.00 95.69 83 MET A CA 1
ATOM 647 C C . MET A 1 83 ? -2.915 -11.756 -0.072 1.00 95.69 83 MET A C 1
ATOM 649 O O . MET A 1 83 ? -3.497 -10.696 0.142 1.00 95.69 83 MET A O 1
ATOM 653 N N . THR A 1 84 ? -2.680 -12.644 0.895 1.00 95.94 84 THR A N 1
ATOM 654 C CA . THR A 1 84 ? -2.851 -12.333 2.324 1.00 95.94 84 THR A CA 1
ATOM 655 C C . THR A 1 84 ? -1.621 -11.594 2.842 1.00 95.94 84 THR A C 1
ATOM 657 O O . THR A 1 84 ? -0.497 -12.036 2.600 1.00 95.94 84 THR A O 1
ATOM 660 N N . LEU A 1 85 ? -1.836 -10.514 3.591 1.00 94.19 85 LEU A N 1
ATOM 661 C CA . LEU A 1 85 ? -0.794 -9.708 4.218 1.00 94.19 85 LEU A CA 1
ATOM 662 C C . LEU A 1 85 ? -1.197 -9.404 5.670 1.00 94.19 85 LEU A C 1
ATOM 664 O O . LEU A 1 85 ? -2.082 -8.590 5.918 1.00 94.19 85 LEU A O 1
ATOM 668 N N . GLY A 1 86 ? -0.579 -10.094 6.633 1.00 92.56 86 GLY A N 1
ATOM 669 C CA . GLY A 1 86 ? -1.015 -10.036 8.034 1.00 92.56 86 GLY A CA 1
ATOM 670 C C . GLY A 1 86 ? -2.446 -10.562 8.203 1.00 92.56 86 GLY A C 1
ATOM 671 O O . GLY A 1 86 ? -2.768 -11.636 7.691 1.00 92.56 86 GLY A O 1
ATOM 672 N N . ALA A 1 87 ? -3.295 -9.801 8.900 1.00 94.19 87 ALA A N 1
ATOM 673 C CA . ALA A 1 87 ? -4.7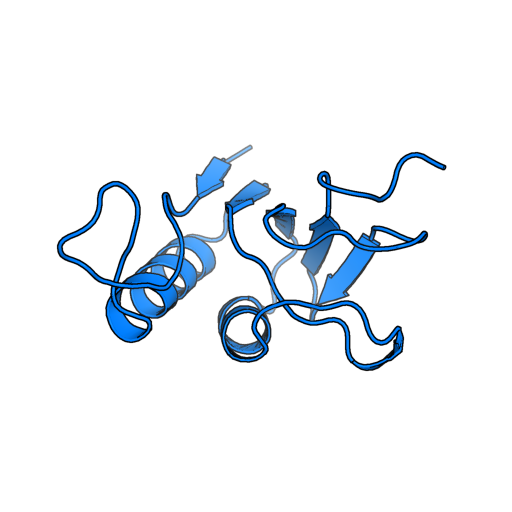36 -10.067 9.009 1.00 94.19 87 ALA A CA 1
ATOM 674 C C . ALA A 1 87 ? -5.549 -9.577 7.789 1.00 94.19 87 ALA A C 1
ATOM 676 O O . ALA A 1 87 ? -6.740 -9.855 7.680 1.00 94.19 87 ALA A O 1
ATOM 677 N N . SER A 1 88 ? -4.911 -8.860 6.861 1.00 95.50 88 SER A N 1
ATOM 678 C CA . SER A 1 88 ? -5.542 -8.205 5.716 1.00 95.50 88 SER A CA 1
ATOM 679 C C . SER A 1 88 ? -5.311 -8.947 4.393 1.00 95.50 88 SER A C 1
ATOM 681 O O . SER A 1 88 ? -4.561 -9.925 4.296 1.00 95.50 88 SER A O 1
ATOM 683 N N . GLN A 1 89 ? -5.960 -8.465 3.334 1.00 97.19 89 GLN A N 1
ATOM 684 C CA . GLN A 1 89 ? -5.750 -8.914 1.959 1.00 97.19 89 GLN A CA 1
ATOM 685 C C . GLN A 1 89 ? -5.334 -7.751 1.060 1.00 97.19 89 GLN A C 1
ATOM 687 O O . GLN A 1 89 ? -5.767 -6.613 1.240 1.00 97.19 89 GLN A O 1
ATOM 692 N N . VAL A 1 90 ? -4.528 -8.045 0.044 1.00 97.12 90 VAL A N 1
ATOM 693 C CA . VAL A 1 90 ? -4.172 -7.100 -1.018 1.00 97.12 90 VAL A CA 1
ATOM 694 C C . VAL A 1 90 ? -4.536 -7.696 -2.374 1.00 97.12 90 VAL A C 1
ATOM 696 O O . VAL A 1 90 ? -4.265 -8.868 -2.638 1.00 97.12 90 VAL A O 1
ATOM 699 N N . MET A 1 91 ? -5.161 -6.896 -3.234 1.00 97.38 91 MET A N 1
ATOM 700 C CA . MET A 1 91 ? -5.626 -7.297 -4.558 1.00 97.38 91 MET A CA 1
ATOM 701 C C . MET A 1 91 ? -5.076 -6.361 -5.632 1.00 97.38 91 MET A C 1
ATOM 703 O O . MET A 1 91 ? -5.376 -5.165 -5.651 1.00 97.38 91 MET A O 1
ATOM 707 N N . ASN A 1 92 ? -4.308 -6.920 -6.561 1.00 96.75 92 ASN A N 1
ATOM 708 C CA . ASN A 1 92 ? -3.889 -6.215 -7.761 1.00 96.75 92 ASN A CA 1
ATOM 709 C C . ASN A 1 92 ? -5.032 -6.217 -8.791 1.00 96.75 92 ASN A C 1
ATOM 711 O O . ASN A 1 92 ? -5.581 -7.265 -9.112 1.00 96.75 92 ASN A O 1
ATOM 715 N N . VAL A 1 93 ? -5.398 -5.057 -9.332 1.00 94.62 93 VAL A N 1
ATOM 716 C CA . VAL A 1 93 ? -6.423 -4.934 -10.393 1.00 94.62 93 VAL A CA 1
ATOM 717 C C . VAL A 1 93 ? -5.831 -4.564 -11.753 1.00 94.62 93 VAL A C 1
ATOM 719 O O . VAL A 1 93 ? -6.556 -4.423 -12.735 1.00 94.62 93 VAL A O 1
ATOM 722 N N . GLY A 1 94 ? -4.508 -4.411 -11.827 1.00 85.25 94 GLY A N 1
ATOM 723 C CA . GLY A 1 94 ? -3.773 -4.149 -13.062 1.00 85.25 94 GLY A CA 1
ATOM 724 C C . GLY A 1 94 ? -3.413 -5.409 -13.848 1.00 85.25 94 GLY A C 1
ATOM 725 O O . GLY A 1 94 ? -2.666 -5.279 -14.812 1.00 85.25 94 GLY A O 1
ATOM 726 N N . GLY A 1 95 ? -3.890 -6.581 -13.411 1.00 70.62 95 GLY A N 1
ATOM 727 C CA . GLY A 1 95 ? -3.476 -7.914 -13.847 1.00 70.62 95 GLY A CA 1
ATOM 728 C C . GLY A 1 95 ? -3.227 -8.075 -15.348 1.00 70.62 95 GLY A C 1
ATOM 729 O O . GLY A 1 95 ? -3.808 -7.387 -16.188 1.00 70.62 95 GLY A O 1
ATOM 730 N N . ASP A 1 96 ? -2.350 -9.016 -15.692 1.00 69.06 96 ASP A N 1
ATOM 731 C CA . ASP A 1 96 ? -2.176 -9.418 -17.086 1.00 69.06 96 ASP A CA 1
ATOM 732 C C . ASP A 1 96 ? -3.430 -10.177 -17.541 1.00 69.06 96 ASP A C 1
ATOM 734 O O . ASP A 1 96 ? -3.606 -11.351 -17.224 1.00 69.06 96 ASP A O 1
ATOM 738 N N . TRP A 1 97 ? -4.338 -9.477 -18.228 1.00 59.09 97 TRP A N 1
ATOM 739 C CA . TRP A 1 97 ? -5.527 -10.053 -18.860 1.00 59.09 97 TRP A CA 1
ATOM 740 C C . TRP A 1 97 ? -5.099 -10.907 -20.064 1.00 59.09 97 TRP A C 1
ATOM 742 O O . TRP A 1 97 ? -5.088 -10.424 -21.198 1.00 59.09 97 TRP A O 1
ATOM 752 N N . LEU A 1 98 ? -4.679 -12.145 -19.805 1.00 56.16 98 LEU A N 1
ATOM 753 C CA . LEU A 1 98 ? -4.369 -13.172 -20.803 1.00 56.16 98 LEU A CA 1
ATOM 754 C C . LEU A 1 98 ? -5.166 -14.442 -20.514 1.00 56.16 98 LEU A C 1
ATOM 756 O O . LEU A 1 98 ? -5.211 -14.846 -19.330 1.00 56.16 98 LEU A O 1
#

Radius of gyration: 12.67 Å; Cα contacts (8 Å, |Δi|>4): 212; chains: 1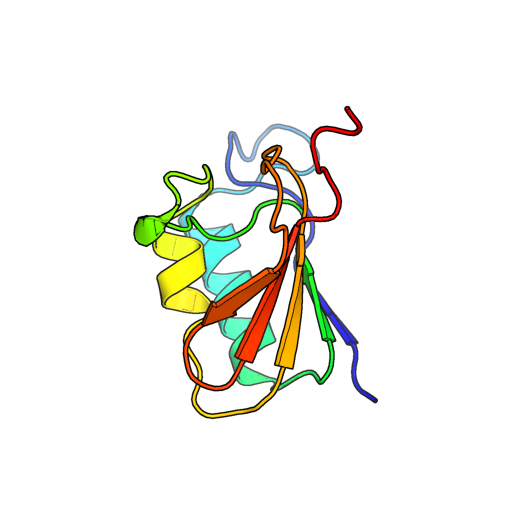; bounding box: 28×34×34 Å

Secondary structure (DSSP, 8-state):
--EEEE-SEES-TTSTTEE-HHHHHHHHHHHHHT--SEEEEEE-B-BGGGTB-SBHHHHHHH--SS--EEEEESSPPPSP-EEEETTEEEEESS----

Solvent-accessible surface area (backbone atoms only — not comparable to full-atom values): 5350 Å² total; per-residue (Å²): 140,45,78,40,63,44,87,42,36,72,50,58,61,92,43,90,63,27,26,42,58,68,64,44,50,57,45,44,35,55,41,51,74,68,63,32,49,32,34,41,35,38,57,36,42,40,40,77,93,76,70,33,62,54,34,64,65,51,35,60,49,56,53,42,91,53,69,30,40,38,40,21,25,88,40,62,33,60,90,74,44,65,46,80,39,74,57,20,38,39,34,48,75,46,43,65,92,122

Sequence (98 aa):
MAVGGVSGVVGNPHQNQQRTEADFLAAVEKVAAWQPDLSLLHQGPTDEKRAHRGDPDVAISLVTDYESLTVFGHTRWHWPWLMTLGASQVMNVGGDWL

pLDDT: mean 94.13, std 6.99, range [56.16, 98.25]